Protein AF-A0A957YY21-F1 (afdb_monomer_lite)

Radius of gyration: 11.82 Å; chains: 1; bounding box: 30×23×30 Å

pLDDT: mean 93.78, std 5.3, range [73.12, 98.75]

Secondary structure (DSSP, 8-state):
--EEEEE--SSHHHHSTTSHHHHHHHHHHTT-EEEEEE-GGGHHHHHHTT--EEE----------

Foldseek 3Di:
DEADEAEFALDQVGCQDPHNVVVLLVCVVVVYHYEYEYAPSCVVVCVVSVGHYDHDDDPPDDDDD

Structure (mmCIF, N/CA/C/O backbone):
data_AF-A0A957YY21-F1
#
_entry.id   AF-A0A957YY21-F1
#
loop_
_atom_site.group_PDB
_atom_site.id
_atom_site.type_symbol
_atom_site.label_atom_id
_atom_site.label_alt_id
_atom_site.label_comp_id
_atom_site.label_asym_id
_atom_site.label_entity_id
_atom_site.label_seq_id
_atom_site.pdbx_PDB_ins_code
_atom_site.Cartn_x
_atom_site.Cartn_y
_atom_site.Cartn_z
_atom_site.occupancy
_atom_site.B_iso_or_equiv
_atom_site.auth_seq_id
_atom_site.auth_comp_id
_atom_site.auth_asym_id
_atom_site.auth_atom_id
_atom_site.pdbx_PDB_model_num
ATOM 1 N N . ALA A 1 1 ? -10.099 1.410 19.209 1.00 89.31 1 ALA A N 1
ATOM 2 C CA . ALA A 1 1 ? -9.440 1.557 17.894 1.00 89.31 1 ALA A CA 1
ATOM 3 C C . ALA A 1 1 ? -7.931 1.390 18.070 1.00 89.31 1 ALA A C 1
ATOM 5 O O . ALA A 1 1 ? -7.435 1.679 19.151 1.00 89.31 1 ALA A O 1
ATOM 6 N N . MET A 1 2 ? -7.226 0.889 17.052 1.00 98.56 2 MET A N 1
ATOM 7 C CA . MET A 1 2 ? -5.764 0.682 17.054 1.00 98.56 2 MET A CA 1
ATOM 8 C C . MET A 1 2 ? -5.171 1.260 15.768 1.00 98.56 2 MET A C 1
ATOM 10 O O . MET A 1 2 ? -5.935 1.571 14.853 1.00 98.56 2 MET A O 1
ATOM 14 N N . ARG A 1 3 ? -3.841 1.377 15.711 1.00 98.62 3 ARG A N 1
ATOM 15 C CA . ARG A 1 3 ? -3.101 1.928 14.571 1.00 98.62 3 ARG A CA 1
ATOM 16 C C . ARG A 1 3 ? -2.223 0.847 13.955 1.00 98.62 3 ARG A C 1
ATOM 18 O O . ARG A 1 3 ? -1.453 0.216 14.677 1.00 98.62 3 ARG A O 1
ATOM 25 N N . PHE A 1 4 ? -2.334 0.656 12.647 1.00 98.62 4 PHE A N 1
ATOM 26 C CA . PHE A 1 4 ? -1.566 -0.328 11.895 1.00 98.62 4 PHE A CA 1
ATOM 27 C C . PHE A 1 4 ? -0.814 0.332 10.747 1.00 98.62 4 PHE A C 1
ATOM 29 O O . PHE A 1 4 ? -1.392 1.077 9.954 1.00 98.62 4 PHE A O 1
ATOM 36 N N . LEU A 1 5 ? 0.472 0.005 10.650 1.00 98.38 5 LEU A N 1
ATOM 37 C CA . LEU A 1 5 ? 1.325 0.384 9.536 1.00 98.38 5 LEU A CA 1
ATOM 38 C C . LEU A 1 5 ? 1.586 -0.850 8.674 1.00 98.38 5 LEU A C 1
ATOM 40 O O . LEU A 1 5 ? 2.106 -1.851 9.167 1.00 98.38 5 LEU A O 1
ATOM 44 N N . PHE A 1 6 ? 1.232 -0.763 7.400 1.00 97.69 6 PHE A N 1
ATOM 45 C CA . PHE A 1 6 ? 1.507 -1.786 6.399 1.00 97.69 6 PHE A CA 1
ATOM 46 C C . PHE A 1 6 ? 2.666 -1.336 5.513 1.00 97.69 6 PHE A C 1
ATOM 48 O O . PHE A 1 6 ? 2.794 -0.153 5.202 1.00 97.69 6 PHE A O 1
ATOM 55 N N . CYS A 1 7 ? 3.519 -2.277 5.121 1.00 95.12 7 CYS A N 1
ATOM 56 C CA . CYS A 1 7 ? 4.619 -2.043 4.194 1.00 95.12 7 CYS A CA 1
ATOM 57 C C . CYS A 1 7 ? 4.918 -3.347 3.457 1.00 95.12 7 CYS A C 1
ATOM 59 O O . CYS A 1 7 ? 4.946 -4.421 4.056 1.00 95.12 7 CYS A O 1
ATOM 61 N N . SER A 1 8 ? 5.145 -3.253 2.155 1.00 92.75 8 SER A N 1
ATOM 62 C CA . SER A 1 8 ? 5.498 -4.384 1.303 1.00 92.75 8 SER A CA 1
ATOM 63 C C . SER A 1 8 ? 6.500 -3.935 0.249 1.00 92.75 8 SER A C 1
ATOM 65 O O . SER A 1 8 ? 6.654 -2.738 -0.007 1.00 92.75 8 SER A O 1
ATOM 67 N N . ALA A 1 9 ? 7.124 -4.894 -0.438 1.00 91.69 9 ALA A N 1
ATOM 68 C CA . ALA A 1 9 ? 7.702 -4.587 -1.738 1.00 91.69 9 ALA A CA 1
ATOM 69 C C . ALA A 1 9 ? 6.6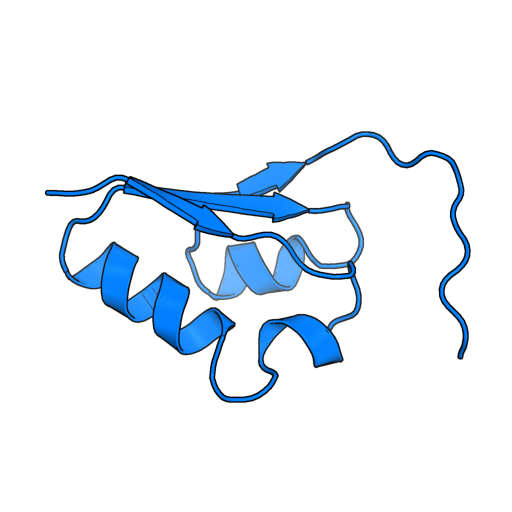18 -3.959 -2.631 1.00 91.69 9 ALA A C 1
ATOM 71 O O . ALA A 1 9 ? 5.459 -4.387 -2.607 1.00 91.69 9 ALA A O 1
ATOM 72 N N . GLN A 1 10 ? 6.988 -2.951 -3.417 1.00 89.75 10 GLN A N 1
ATOM 73 C CA . GLN A 1 10 ? 6.085 -2.266 -4.347 1.00 89.75 10 GLN A CA 1
ATOM 74 C C . GLN A 1 10 ? 5.870 -3.078 -5.637 1.00 89.75 10 GLN A C 1
ATOM 76 O O . GLN A 1 10 ? 6.015 -2.588 -6.753 1.00 89.75 10 GLN A O 1
ATOM 81 N N . LEU A 1 11 ? 5.547 -4.357 -5.466 1.00 91.38 11 LEU A N 1
ATOM 82 C CA . LEU A 1 11 ? 5.214 -5.299 -6.524 1.00 91.38 11 LEU A CA 1
ATOM 83 C C . LEU A 1 11 ? 3.757 -5.733 -6.326 1.00 91.38 11 LEU A C 1
ATOM 85 O O . LEU A 1 11 ? 3.416 -6.120 -5.206 1.00 91.38 11 LEU A O 1
ATOM 89 N N . PRO A 1 12 ? 2.906 -5.751 -7.370 1.00 90.62 12 PRO A N 1
ATOM 90 C CA . PRO A 1 12 ? 1.496 -6.116 -7.219 1.00 90.62 12 PRO A CA 1
ATOM 91 C C . PRO A 1 12 ? 1.280 -7.460 -6.508 1.00 90.62 12 PRO A C 1
ATOM 93 O O . PRO A 1 12 ? 0.442 -7.562 -5.619 1.00 90.62 12 PRO A O 1
ATOM 96 N N . GLY A 1 13 ? 2.103 -8.473 -6.813 1.00 90.50 13 GLY A N 1
ATOM 97 C CA . GLY A 1 13 ? 2.016 -9.789 -6.167 1.00 90.50 13 GLY A CA 1
ATOM 98 C C . GLY A 1 13 ? 2.301 -9.786 -4.658 1.00 90.50 13 GLY A C 1
ATOM 99 O O . GLY A 1 13 ? 1.859 -10.686 -3.954 1.00 90.50 13 GLY A O 1
ATOM 100 N N . HIS A 1 14 ? 2.998 -8.770 -4.142 1.00 92.81 14 HIS A N 1
ATOM 101 C CA . HIS A 1 14 ? 3.293 -8.640 -2.712 1.00 92.81 14 HIS A CA 1
ATOM 102 C C . HIS A 1 14 ? 2.178 -7.939 -1.928 1.00 92.81 14 HIS A C 1
ATOM 104 O O . HIS A 1 14 ? 2.210 -7.956 -0.698 1.00 92.81 14 HIS A O 1
ATOM 110 N N . LEU A 1 15 ? 1.185 -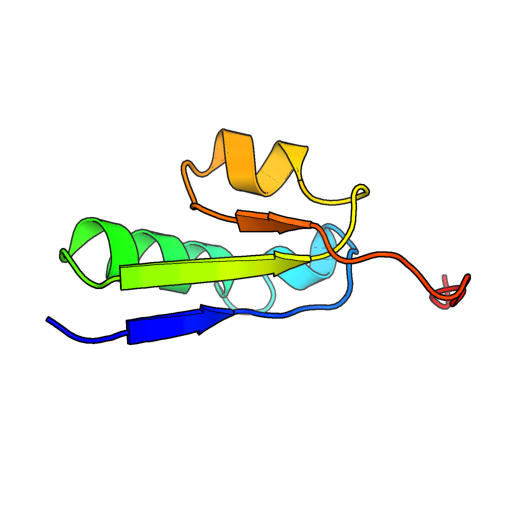7.350 -2.605 1.00 93.19 15 LEU A N 1
ATOM 111 C CA . LEU A 1 15 ? 0.033 -6.758 -1.925 1.00 93.19 15 LEU A CA 1
ATOM 112 C C . LEU A 1 15 ? -0.878 -7.816 -1.311 1.00 93.19 15 LEU A C 1
ATOM 114 O O . LEU A 1 15 ? -1.461 -7.570 -0.264 1.00 93.19 15 LEU A O 1
ATOM 118 N N . ASP A 1 16 ? -1.003 -8.985 -1.940 1.00 88.06 16 ASP A N 1
ATOM 119 C CA . ASP A 1 16 ? -2.009 -9.980 -1.552 1.00 88.06 16 ASP A CA 1
ATOM 120 C C . ASP A 1 16 ? -1.417 -11.338 -1.157 1.00 88.06 16 ASP A C 1
ATOM 122 O O . ASP A 1 16 ? -2.094 -12.367 -1.155 1.00 88.06 16 ASP A O 1
ATOM 126 N N . TRP A 1 17 ? -0.138 -11.362 -0.772 1.00 82.94 17 TRP A N 1
ATOM 127 C CA . TRP A 1 17 ? 0.492 -12.593 -0.307 1.00 82.94 17 TRP A CA 1
ATOM 128 C C . TRP A 1 17 ? -0.167 -13.074 0.994 1.00 82.94 17 TRP A C 1
ATOM 130 O O . TRP A 1 17 ? 0.045 -12.510 2.065 1.00 82.94 17 TRP A O 1
ATOM 140 N N . GLY A 1 18 ? -1.009 -14.105 0.885 1.00 85.25 18 GLY A N 1
ATOM 141 C CA . GLY A 1 18 ? -1.749 -14.656 2.021 1.00 85.25 18 GLY A CA 1
ATOM 142 C C . GLY A 1 18 ? -2.881 -13.758 2.535 1.00 85.25 18 GLY A C 1
ATOM 143 O O . GLY A 1 18 ? -3.241 -13.869 3.704 1.00 85.25 18 GLY A O 1
ATOM 144 N N . GLY A 1 19 ? -3.441 -12.874 1.697 1.00 92.38 19 GLY A N 1
ATOM 145 C CA . GLY A 1 19 ? -4.550 -11.993 2.088 1.00 92.38 19 GLY A CA 1
ATOM 146 C C . GLY A 1 19 ? -4.105 -10.709 2.792 1.00 92.38 19 GLY A C 1
ATOM 147 O O . GLY A 1 19 ? -4.832 -10.179 3.638 1.00 92.38 19 GLY A O 1
ATOM 148 N N . TYR A 1 20 ? -2.900 -10.214 2.502 1.00 96.25 20 TYR A N 1
ATOM 149 C CA . TYR A 1 20 ? -2.325 -9.066 3.204 1.00 96.25 20 TYR A CA 1
ATOM 150 C C . TYR A 1 20 ? -3.128 -7.770 2.967 1.00 96.25 20 TYR A C 1
ATOM 152 O O . TYR A 1 20 ? -3.550 -7.125 3.931 1.00 96.25 20 TYR A O 1
ATOM 160 N N . LEU A 1 21 ? -3.470 -7.454 1.711 1.00 96.19 21 LEU A N 1
ATOM 161 C CA . LEU A 1 21 ? -4.359 -6.340 1.353 1.00 96.19 21 LEU A CA 1
ATOM 162 C C . LEU A 1 21 ? -5.770 -6.518 1.916 1.00 96.19 21 LEU A C 1
ATOM 164 O O . LEU A 1 21 ? -6.367 -5.565 2.428 1.00 96.19 21 LEU A O 1
ATOM 168 N N . HIS A 1 22 ? -6.290 -7.745 1.887 1.00 96.19 22 HIS A N 1
ATOM 169 C CA . HIS A 1 22 ? -7.580 -8.051 2.496 1.00 96.19 22 HIS A CA 1
ATOM 170 C C . HIS A 1 22 ? -7.571 -7.785 4.009 1.00 96.19 22 HIS A C 1
ATOM 172 O O . HIS A 1 22 ? -8.518 -7.216 4.549 1.00 96.19 22 HIS A O 1
ATOM 178 N N . THR A 1 23 ? -6.472 -8.112 4.690 1.00 97.25 23 THR A N 1
ATOM 179 C CA . THR A 1 23 ? -6.298 -7.850 6.123 1.00 97.25 23 THR A CA 1
ATOM 180 C C . THR A 1 23 ? -6.297 -6.352 6.421 1.00 97.25 23 THR A C 1
ATOM 182 O O . THR A 1 23 ? -7.007 -5.914 7.327 1.00 97.25 23 THR A O 1
ATOM 185 N N . ALA A 1 24 ? -5.559 -5.549 5.646 1.00 97.62 24 ALA A N 1
ATOM 186 C CA . ALA A 1 24 ? -5.581 -4.089 5.773 1.00 97.62 24 ALA A CA 1
ATOM 187 C C . ALA A 1 24 ? -6.998 -3.526 5.573 1.00 97.62 24 ALA A C 1
ATOM 189 O O . ALA A 1 24 ? -7.460 -2.702 6.363 1.00 97.62 24 ALA A O 1
ATOM 190 N N . SER A 1 25 ? -7.711 -4.035 4.565 1.00 97.12 25 SER A N 1
ATOM 191 C CA . SER A 1 25 ? -9.082 -3.625 4.232 1.00 97.12 25 SER A CA 1
ATOM 192 C C . SER A 1 25 ? -10.059 -3.946 5.352 1.00 97.12 25 SER A C 1
ATOM 194 O O . SER A 1 25 ? -10.857 -3.099 5.749 1.00 97.12 25 SER A O 1
ATOM 196 N N . GLU A 1 26 ? -9.970 -5.145 5.922 1.00 98.00 26 GLU A N 1
ATOM 197 C CA . GLU A 1 26 ? -10.845 -5.562 7.010 1.00 98.00 26 GLU A CA 1
ATOM 198 C C . GLU A 1 26 ? -10.562 -4.789 8.305 1.00 98.00 26 GLU A C 1
ATOM 200 O O . GLU A 1 26 ? -11.496 -4.400 9.009 1.00 98.00 26 GLU A O 1
ATOM 205 N N . LEU A 1 27 ? -9.293 -4.503 8.615 1.00 98.25 27 LEU A N 1
ATOM 206 C CA . LEU A 1 27 ? -8.939 -3.655 9.755 1.00 98.25 27 LEU A CA 1
ATOM 207 C C . LEU A 1 27 ? -9.449 -2.221 9.567 1.00 98.25 27 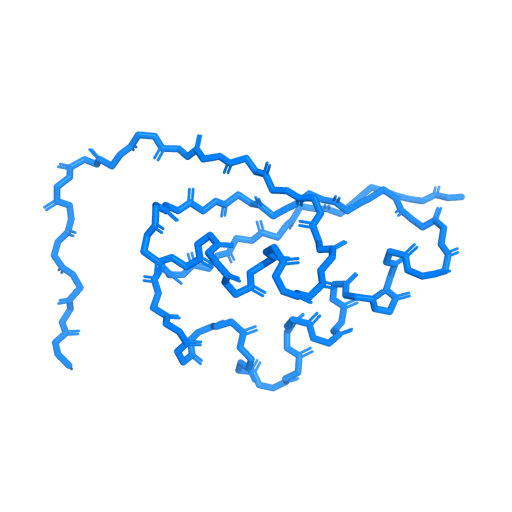LEU A C 1
ATOM 209 O O . LEU A 1 27 ? -10.028 -1.656 10.499 1.00 98.25 27 LEU A O 1
ATOM 213 N N . HIS A 1 28 ? -9.304 -1.657 8.367 1.00 97.81 28 HIS A N 1
ATOM 214 C CA . HIS A 1 28 ? -9.840 -0.338 8.040 1.00 97.81 28 HIS A CA 1
ATOM 215 C C . HIS A 1 28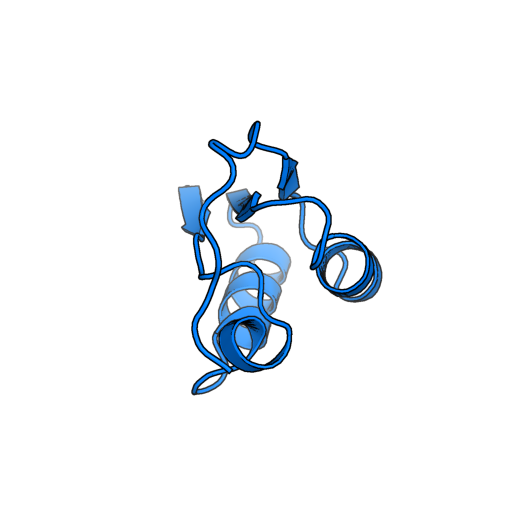 ? -11.369 -0.309 8.188 1.00 97.81 28 HIS A C 1
ATOM 217 O O . HIS A 1 28 ? -11.913 0.535 8.901 1.00 97.81 28 HIS A O 1
ATOM 223 N N . ARG A 1 29 ? -12.064 -1.306 7.626 1.00 97.75 29 ARG A N 1
ATOM 224 C CA . ARG A 1 29 ? -13.524 -1.463 7.725 1.00 97.75 29 ARG A CA 1
ATOM 225 C C . ARG A 1 29 ? -14.014 -1.602 9.171 1.00 97.75 29 ARG A C 1
ATOM 227 O O . ARG A 1 29 ? -15.099 -1.129 9.499 1.00 97.75 29 ARG A O 1
ATOM 234 N N . ARG A 1 30 ? -13.229 -2.232 10.053 1.00 98.31 30 ARG A N 1
ATOM 235 C CA . ARG A 1 30 ? -13.519 -2.349 11.498 1.00 98.31 30 ARG A CA 1
ATOM 236 C C . ARG A 1 30 ? -13.258 -1.062 12.292 1.00 98.31 30 ARG A C 1
ATOM 238 O O . ARG A 1 30 ? -13.461 -1.055 13.505 1.00 98.31 30 ARG A O 1
ATOM 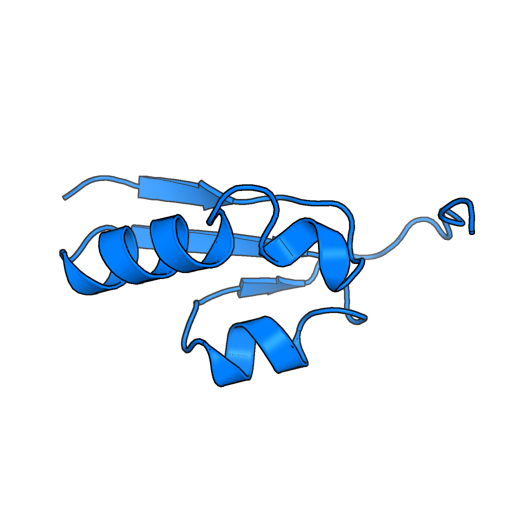245 N N . GLY A 1 31 ? -12.827 0.019 11.641 1.00 98.06 31 GLY A N 1
ATOM 246 C CA . GLY A 1 31 ? -12.591 1.317 12.274 1.00 98.06 31 GLY A CA 1
ATOM 247 C C . GLY A 1 31 ? -11.218 1.447 12.934 1.00 98.06 31 GLY A C 1
ATOM 248 O O . GLY A 1 31 ? -11.044 2.269 13.836 1.00 98.06 31 GLY A O 1
ATOM 249 N N . HIS A 1 32 ? -10.241 0.628 12.533 1.00 98.75 32 HIS A N 1
ATOM 250 C CA . HIS A 1 32 ? -8.844 0.861 12.893 1.00 98.75 32 HIS A CA 1
ATOM 251 C C . HIS A 1 32 ? -8.215 1.905 11.962 1.00 98.75 32 HIS A C 1
ATOM 253 O O . HIS A 1 32 ? -8.586 2.029 10.794 1.00 98.75 32 HIS A O 1
ATOM 259 N N . GLU A 1 33 ? -7.234 2.646 12.476 1.00 98.62 33 GLU A N 1
ATOM 260 C CA . GLU A 1 33 ? -6.390 3.501 11.646 1.00 98.62 33 GLU A CA 1
ATOM 261 C C . GLU A 1 33 ? -5.412 2.597 10.893 1.00 98.62 33 GLU A C 1
ATOM 263 O O . GLU A 1 33 ? -4.652 1.842 11.506 1.00 98.62 33 GLU A O 1
ATOM 268 N N . VAL A 1 34 ? -5.460 2.655 9.567 1.00 98.62 34 VAL A N 1
ATOM 269 C CA . VAL A 1 34 ? -4.609 1.876 8.670 1.00 98.62 34 VAL A CA 1
ATOM 270 C C . VAL A 1 34 ? -3.909 2.854 7.744 1.00 98.62 34 VAL A C 1
ATOM 272 O O . VAL A 1 34 ? -4.564 3.693 7.128 1.00 98.62 34 VAL A O 1
ATOM 275 N N . LEU A 1 35 ? -2.589 2.730 7.652 1.00 98.62 35 LEU A N 1
ATOM 276 C CA . LEU A 1 35 ? -1.782 3.414 6.654 1.00 98.62 35 LEU A CA 1
ATOM 277 C C . LEU A 1 35 ? -0.877 2.395 5.973 1.00 98.62 35 LEU A C 1
ATOM 279 O O . LEU A 1 35 ? -0.164 1.646 6.644 1.00 98.62 35 LEU A O 1
ATOM 283 N N . TRP A 1 36 ? -0.875 2.395 4.646 1.00 98.06 36 TRP A N 1
ATOM 284 C CA . TRP A 1 36 ? 0.076 1.622 3.861 1.00 98.06 36 TRP A CA 1
ATOM 285 C C . TRP A 1 36 ? 1.197 2.522 3.350 1.00 98.06 36 TRP A C 1
ATOM 287 O O . TRP A 1 36 ? 0.956 3.493 2.641 1.00 98.06 36 TRP A O 1
ATOM 297 N N . VAL A 1 37 ? 2.440 2.211 3.690 1.00 97.19 37 VAL A N 1
ATOM 298 C CA . VAL A 1 37 ? 3.614 2.928 3.185 1.00 97.19 37 VAL A CA 1
ATOM 299 C C . VAL A 1 37 ? 4.161 2.179 1.981 1.00 97.19 37 VAL A C 1
ATOM 301 O O . VAL A 1 37 ? 4.427 0.979 2.065 1.00 97.19 37 VAL A O 1
ATOM 304 N N . THR A 1 38 ? 4.278 2.854 0.840 1.00 94.50 38 THR A N 1
ATOM 305 C CA . THR A 1 38 ? 4.674 2.201 -0.413 1.00 94.50 38 THR A CA 1
ATOM 306 C C . THR A 1 38 ? 5.283 3.163 -1.437 1.00 94.50 38 THR A C 1
ATOM 308 O O . THR A 1 38 ? 5.379 4.358 -1.182 1.00 94.50 38 THR A O 1
ATOM 311 N N . GLY A 1 39 ? 5.703 2.641 -2.591 1.00 93.31 39 GLY A N 1
ATOM 312 C CA . GLY A 1 39 ? 6.125 3.426 -3.753 1.00 93.31 39 GLY A CA 1
ATOM 313 C C . GLY A 1 39 ? 5.030 3.544 -4.821 1.00 93.31 39 GLY A C 1
ATOM 314 O O . GLY A 1 39 ? 3.953 2.949 -4.718 1.00 93.31 39 GLY A O 1
ATOM 315 N N . GLN A 1 40 ? 5.304 4.328 -5.865 1.00 92.94 40 GLN A N 1
ATOM 316 C CA . GLN A 1 40 ? 4.323 4.688 -6.902 1.00 92.94 40 GLN A CA 1
ATOM 317 C C . GLN A 1 40 ? 3.741 3.469 -7.632 1.00 92.94 40 GLN A C 1
ATOM 319 O O . GLN A 1 40 ? 2.570 3.474 -8.009 1.00 92.94 40 GLN A O 1
ATOM 324 N N . ALA A 1 41 ? 4.533 2.405 -7.798 1.00 92.19 41 ALA A N 1
ATOM 325 C CA . ALA A 1 41 ? 4.182 1.260 -8.637 1.00 92.19 41 ALA A CA 1
ATOM 326 C C . ALA A 1 41 ? 2.916 0.505 -8.192 1.00 92.19 41 ALA A C 1
ATOM 328 O O . ALA A 1 41 ? 2.273 -0.149 -9.014 1.00 92.19 41 ALA A O 1
ATOM 329 N N . VAL A 1 42 ? 2.549 0.585 -6.909 1.00 94.19 42 VAL A N 1
ATOM 330 C CA . VAL A 1 42 ? 1.380 -0.126 -6.363 1.00 94.19 42 VAL A CA 1
ATOM 331 C C . VAL A 1 42 ? 0.278 0.792 -5.832 1.00 94.19 42 VAL A C 1
ATOM 333 O O . VAL A 1 42 ? -0.768 0.298 -5.412 1.00 94.19 42 VAL A O 1
ATOM 336 N N . ALA A 1 43 ? 0.461 2.113 -5.906 1.00 95.56 43 ALA A N 1
ATOM 337 C CA . ALA A 1 43 ? -0.535 3.088 -5.462 1.00 95.56 43 ALA A CA 1
ATOM 338 C C . ALA A 1 43 ? -1.928 2.879 -6.095 1.00 95.56 43 ALA A C 1
ATOM 340 O O . ALA A 1 43 ? -2.897 2.828 -5.336 1.00 95.56 43 ALA A O 1
ATOM 341 N N . PRO A 1 44 ? -2.067 2.614 -7.415 1.00 96.38 44 PRO A N 1
ATOM 342 C CA . PRO A 1 44 ? -3.385 2.412 -8.027 1.00 96.38 44 PRO A CA 1
ATOM 343 C C . PRO A 1 44 ? -4.169 1.221 -7.452 1.00 96.38 44 PRO A C 1
ATOM 345 O O . PRO A 1 44 ? -5.398 1.226 -7.436 1.00 96.38 44 PRO A O 1
ATOM 348 N N . PHE A 1 45 ? -3.477 0.190 -6.957 1.00 95.75 45 PHE A N 1
ATOM 349 C CA . PHE A 1 45 ? -4.125 -0.969 -6.335 1.00 95.75 45 PHE A CA 1
ATOM 350 C C . PHE A 1 45 ? -4.651 -0.636 -4.936 1.00 95.75 45 PHE A C 1
ATOM 352 O O . PHE A 1 45 ? -5.728 -1.094 -4.560 1.00 95.75 45 PHE A O 1
ATOM 359 N N . LEU A 1 46 ? -3.912 0.178 -4.176 1.00 96.75 46 LEU A N 1
ATOM 360 C CA . LEU A 1 46 ? -4.340 0.653 -2.859 1.00 96.75 46 LEU A CA 1
ATOM 361 C C . LEU A 1 46 ? -5.499 1.649 -2.977 1.00 96.75 46 LEU A C 1
ATOM 363 O O . LEU A 1 46 ? -6.449 1.560 -2.201 1.00 96.75 46 LEU A O 1
ATOM 367 N N . GLU A 1 47 ? -5.465 2.526 -3.987 1.00 97.31 47 GLU A N 1
ATOM 368 C CA . GLU A 1 47 ? -6.583 3.405 -4.353 1.00 97.31 47 GLU A CA 1
ATOM 369 C C . GLU A 1 47 ? -7.838 2.593 -4.678 1.00 97.31 47 GLU A C 1
ATOM 371 O O . GLU A 1 47 ? -8.902 2.848 -4.115 1.00 97.31 47 GLU A O 1
ATOM 376 N N . HIS A 1 48 ? -7.710 1.570 -5.530 1.00 96.12 48 HIS A N 1
ATOM 377 C CA . HIS A 1 48 ? -8.820 0.684 -5.878 1.00 96.12 48 HIS A CA 1
ATOM 378 C C . HIS A 1 48 ? -9.391 -0.056 -4.656 1.00 96.12 48 HIS A C 1
ATOM 380 O O . HIS A 1 48 ? -10.602 -0.245 -4.561 1.00 96.12 48 HIS A O 1
ATOM 386 N N . ALA A 1 49 ? -8.536 -0.443 -3.705 1.00 95.50 49 ALA A N 1
ATOM 387 C CA . ALA A 1 49 ? -8.939 -1.098 -2.461 1.00 95.50 49 ALA A CA 1
ATOM 388 C C . ALA A 1 49 ? -9.469 -0.131 -1.383 1.00 95.50 49 ALA A C 1
ATOM 390 O O . ALA A 1 49 ? -9.927 -0.581 -0.333 1.00 95.50 49 ALA A O 1
ATOM 391 N N . GLY A 1 50 ? -9.407 1.186 -1.611 1.00 96.94 50 GLY A N 1
ATOM 392 C CA . GLY A 1 50 ? -9.826 2.196 -0.637 1.00 96.94 50 GLY A CA 1
ATOM 393 C C . GLY A 1 50 ? -8.941 2.260 0.612 1.00 96.94 50 GLY A C 1
ATOM 394 O O . GLY A 1 50 ? -9.411 2.666 1.674 1.00 96.94 50 GLY A O 1
ATOM 395 N N . ILE A 1 51 ? -7.677 1.844 0.514 1.00 97.75 51 ILE A N 1
ATOM 396 C CA . ILE A 1 51 ? -6.728 1.874 1.631 1.00 97.75 51 ILE A CA 1
ATOM 397 C C . ILE A 1 51 ? -5.989 3.213 1.649 1.00 97.75 51 ILE A C 1
ATOM 399 O O . ILE A 1 51 ? -5.368 3.558 0.647 1.00 97.75 51 ILE A O 1
ATOM 403 N N . PRO A 1 52 ? -5.967 3.952 2.774 1.00 98.12 52 PRO A N 1
ATOM 404 C CA . PRO A 1 52 ? -5.101 5.117 2.911 1.00 98.12 52 PRO A CA 1
ATOM 405 C C . PRO A 1 52 ? -3.627 4.722 2.782 1.00 98.12 52 PRO A C 1
ATOM 407 O O . 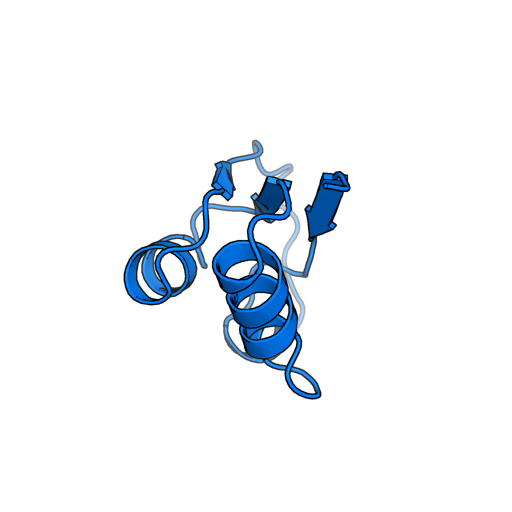PRO A 1 52 ? -3.166 3.779 3.434 1.00 98.12 52 PRO A O 1
ATOM 410 N N . PHE A 1 53 ? -2.866 5.466 1.985 1.00 98.12 53 PHE A N 1
ATOM 411 C CA . PHE A 1 53 ? -1.447 5.197 1.780 1.00 98.12 53 PHE A CA 1
ATOM 412 C C . PHE A 1 53 ? -0.595 6.463 1.801 1.00 98.12 53 PHE A C 1
ATOM 414 O O . PHE A 1 53 ? -1.077 7.576 1.595 1.00 98.12 53 PHE A O 1
ATOM 421 N N . HIS A 1 54 ? 0.693 6.269 2.065 1.00 98.00 54 HIS A N 1
ATOM 422 C CA . HIS A 1 54 ? 1.717 7.295 1.978 1.00 98.00 54 HIS A CA 1
ATOM 423 C C . HIS A 1 54 ? 2.819 6.827 1.033 1.00 98.00 54 HIS A C 1
ATOM 425 O O . HIS A 1 54 ? 3.362 5.731 1.192 1.00 98.00 54 HIS A O 1
ATOM 431 N N . LEU A 1 55 ? 3.136 7.672 0.055 1.00 96.62 55 LEU A N 1
ATOM 432 C CA . LEU A 1 55 ? 4.220 7.420 -0.879 1.00 96.62 55 LEU A CA 1
ATOM 433 C C . LEU A 1 55 ? 5.554 7.785 -0.241 1.00 96.62 55 LEU A C 1
ATOM 435 O O . LEU A 1 55 ? 5.695 8.875 0.309 1.00 96.62 55 LEU A O 1
ATOM 439 N N . VAL A 1 56 ? 6.531 6.894 -0.355 1.00 93.56 56 VAL A N 1
ATOM 440 C CA . VAL A 1 56 ? 7.918 7.171 0.026 1.00 93.56 56 VAL A CA 1
ATOM 441 C C . VAL A 1 56 ? 8.787 7.340 -1.206 1.00 93.56 56 VAL A C 1
ATOM 443 O O . VAL A 1 56 ? 8.567 6.700 -2.233 1.00 93.56 56 VAL A O 1
ATOM 446 N N . GLU A 1 57 ? 9.779 8.218 -1.089 1.00 91.69 57 GLU A N 1
ATOM 447 C CA . GLU A 1 57 ? 10.787 8.396 -2.124 1.00 91.69 57 GLU A CA 1
ATOM 448 C C . GLU A 1 57 ? 11.620 7.118 -2.264 1.00 91.69 57 GLU A C 1
ATOM 450 O O . GLU A 1 57 ? 12.099 6.538 -1.286 1.00 91.69 57 GLU A O 1
ATOM 455 N N . GLU A 1 58 ? 11.770 6.662 -3.502 1.00 84.31 58 GLU A N 1
ATOM 456 C CA . GLU A 1 58 ? 12.531 5.464 -3.812 1.00 84.31 58 GLU A CA 1
ATOM 457 C C . GLU A 1 58 ? 14.019 5.789 -3.921 1.00 84.31 58 GLU A C 1
ATOM 459 O O . GLU A 1 58 ? 14.420 6.765 -4.547 1.00 84.31 58 GLU A O 1
ATOM 464 N N . THR A 1 59 ? 14.869 4.905 -3.402 1.00 88.38 59 THR A N 1
ATOM 465 C CA . THR A 1 59 ? 16.331 5.031 -3.526 1.00 88.38 59 THR A CA 1
ATOM 466 C C . THR A 1 59 ? 16.876 4.497 -4.859 1.00 88.38 59 THR A C 1
ATOM 468 O O . THR A 1 59 ? 18.089 4.438 -5.052 1.00 88.38 59 THR A O 1
ATOM 471 N N . GLY A 1 60 ? 16.000 4.067 -5.776 1.00 85.62 60 GLY A N 1
ATOM 472 C CA . GLY A 1 60 ? 16.373 3.403 -7.031 1.00 85.62 60 GLY A CA 1
ATOM 473 C C . GLY A 1 60 ? 16.612 1.893 -6.905 1.00 85.62 60 GLY A C 1
ATOM 474 O O . GLY A 1 60 ? 17.220 1.290 -7.794 1.00 85.62 60 GLY A O 1
ATOM 475 N N . TRP A 1 61 ? 16.149 1.273 -5.813 1.00 86.62 61 TRP A N 1
ATOM 476 C CA . TRP A 1 61 ? 16.194 -0.178 -5.629 1.00 86.62 61 TRP A CA 1
ATOM 477 C C . TRP A 1 61 ? 15.500 -0.908 -6.784 1.00 86.62 61 TRP A C 1
ATOM 479 O O . TRP A 1 61 ? 14.338 -0.651 -7.097 1.00 86.62 61 TRP A O 1
ATOM 489 N N . ARG A 1 62 ? 16.207 -1.858 -7.402 1.00 85.31 62 ARG A N 1
ATOM 490 C CA . ARG A 1 62 ? 15.659 -2.709 -8.460 1.00 85.31 62 ARG A CA 1
ATOM 491 C C . ARG A 1 62 ? 15.233 -4.037 -7.863 1.00 85.31 62 ARG A C 1
ATOM 493 O O . ARG A 1 62 ? 16.076 -4.816 -7.425 1.00 85.31 62 ARG A O 1
ATOM 500 N N . TRP A 1 63 ? 13.932 -4.296 -7.867 1.00 83.31 63 TRP A N 1
ATOM 501 C CA . TRP A 1 63 ? 13.413 -5.604 -7.492 1.00 83.31 63 TRP A CA 1
ATOM 502 C C . TRP A 1 63 ? 13.890 -6.670 -8.492 1.00 83.31 63 TRP A C 1
ATOM 504 O O . TRP A 1 63 ? 13.928 -6.389 -9.694 1.00 83.31 63 TRP A O 1
ATOM 514 N N . PRO A 1 64 ? 14.279 -7.868 -8.023 1.00 81.56 64 PRO A N 1
ATOM 515 C CA . PRO A 1 64 ? 14.538 -8.989 -8.915 1.00 81.56 64 PRO A CA 1
ATOM 516 C C . PRO A 1 64 ? 13.254 -9.361 -9.686 1.00 81.56 64 PRO A C 1
ATOM 518 O O . PRO A 1 64 ? 12.160 -9.134 -9.158 1.00 81.56 64 PRO A O 1
ATOM 521 N N . PRO A 1 65 ? 13.382 -9.874 -10.924 1.00 73.12 65 PRO A N 1
ATOM 522 C CA . PRO A 1 65 ? 12.245 -10.331 -11.721 1.00 73.12 65 PRO A CA 1
ATOM 523 C C . PRO A 1 65 ? 11.520 -11.525 -11.090 1.00 73.12 65 PRO A C 1
ATOM 525 O O . PRO A 1 65 ? 12.175 -12.303 -10.356 1.00 73.12 65 PRO A O 1
#

Sequence (65 aa):
AMRFLFCSAQLPGHLDWGGYLHTASELHRRGHEVLWVTGQAVAPFLEHAGIPFHLVEETGWRWPP